Protein AF-A0A1I5UBR3-F1 (afdb_monomer_lite)

pLDDT: mean 82.02, std 15.59, range [28.53, 97.38]

Foldseek 3Di:
DDLVVLQVVLCCVVCVPPQAFEAFWAAQCQVVDLEAEEEEEAAAADDDRYHYCNVCLQQLPQADVVRDGPLVSQLVQLVLCVVPVPPDDPVRSPDRDPDRVSSNVSSNRYTYYHLAGGHDHPDDDPVVSVVRSVVCVVSVVSRVVSNDDPHHYDYHYPYDDSDPPDDPPPD

Organism: NCBI:txid223786

Sequence (171 aa):
MKLREKENKLFEEWSKNRKKFAKDGAGKKFESQKTKLILIGKE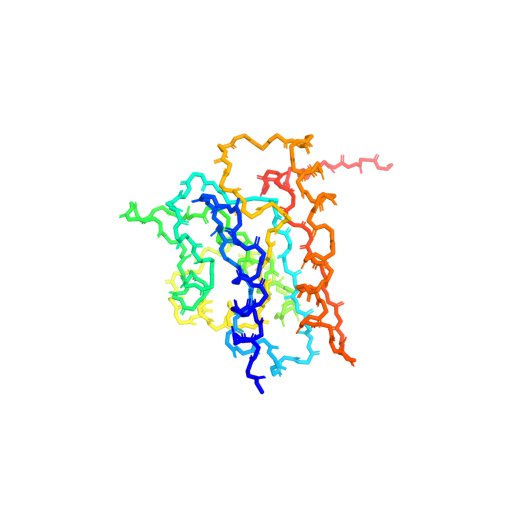TNKTGNNFDWREYLDGGVFYKKTNKPFATSYNLYRWAKFLLESPLEWKEYKKIEKNKEKRIDIFSKIVFMNVKKESGGSISDTNKIIKTGSNDEKYLEKQLELYLDNNDLKILFLLGNGIYTPRIIHL

Secondary structure (DSSP, 8-state):
--HHHHHHHHHHHHHTT-S---B-EE-TTSTT-SEEEEEEES--BS--TT-BHHHHHHHT--B-TTS-B-HHHHHHHHHHHHHHH-S--HHHHTS----HHHHHHHHHTEEEEES--S-B-SS--HHHHHHHHHHTHHHHHHHHHTT-SSSEEEEEEE-S-----------

Radius of gyration: 16.2 Å; chains: 1; bounding box: 47×41×38 Å

Structure (mmCIF, N/CA/C/O backbone):
data_AF-A0A1I5UBR3-F1
#
_entry.id   AF-A0A1I5UBR3-F1
#
loop_
_atom_site.group_PDB
_atom_site.id
_atom_site.type_symbol
_atom_site.label_atom_id
_atom_site.label_alt_id
_atom_site.label_comp_id
_atom_site.label_asym_id
_atom_site.label_entity_id
_atom_site.label_seq_id
_atom_site.pdbx_PDB_ins_code
_atom_site.Cartn_x
_atom_site.Cartn_y
_atom_site.Cartn_z
_atom_site.occupancy
_atom_site.B_iso_or_equiv
_atom_site.auth_seq_id
_atom_site.auth_comp_id
_atom_site.auth_asym_id
_atom_site.auth_atom_id
_atom_site.pdbx_PDB_model_num
ATOM 1 N N . MET A 1 1 ? -20.515 -1.573 -3.916 1.00 65.81 1 MET A N 1
ATOM 2 C CA . MET A 1 1 ? -19.545 -0.559 -3.444 1.00 65.81 1 MET A CA 1
ATOM 3 C C . MET A 1 1 ? -18.162 -0.997 -3.885 1.00 65.81 1 MET A C 1
ATOM 5 O O . MET A 1 1 ? -17.809 -2.138 -3.599 1.00 65.81 1 MET A O 1
ATOM 9 N N . LYS A 1 2 ? -17.433 -0.150 -4.618 1.00 89.25 2 LYS A N 1
ATOM 10 C CA . LYS A 1 2 ? -16.078 -0.459 -5.117 1.00 89.25 2 LYS A CA 1
ATOM 11 C C . LYS A 1 2 ? -15.088 -0.534 -3.948 1.00 89.25 2 LYS A C 1
ATOM 13 O O . LYS A 1 2 ? -15.294 0.160 -2.951 1.00 89.25 2 LYS A O 1
ATOM 18 N N . LEU A 1 3 ? -13.999 -1.301 -4.056 1.00 93.31 3 LEU A N 1
ATOM 19 C CA . LEU A 1 3 ? -13.015 -1.423 -2.966 1.00 93.31 3 LEU A CA 1
ATOM 20 C C . LEU A 1 3 ? -12.495 -0.069 -2.467 1.00 93.31 3 LEU A C 1
ATOM 22 O O . LEU A 1 3 ? -12.474 0.177 -1.265 1.00 93.31 3 LEU A O 1
ATOM 26 N N . ARG A 1 4 ? -12.190 0.862 -3.378 1.00 94.44 4 ARG A N 1
ATOM 27 C CA . ARG A 1 4 ? -11.726 2.213 -3.015 1.00 94.44 4 ARG A CA 1
ATOM 28 C C . ARG A 1 4 ? -12.728 2.988 -2.148 1.00 94.44 4 ARG A C 1
ATOM 30 O O . ARG A 1 4 ? -12.326 3.765 -1.287 1.00 94.44 4 ARG A O 1
ATOM 37 N N . GLU A 1 5 ? -14.027 2.782 -2.357 1.00 95.56 5 GLU A N 1
ATOM 38 C CA . GLU A 1 5 ? -15.083 3.400 -1.544 1.00 95.56 5 GLU A CA 1
ATOM 39 C C . GLU A 1 5 ? -15.154 2.758 -0.152 1.00 95.56 5 GLU A C 1
ATOM 41 O O . GLU A 1 5 ? -15.316 3.472 0.835 1.00 95.56 5 GLU A O 1
ATOM 46 N N . LYS A 1 6 ? -14.976 1.430 -0.060 1.00 96.00 6 LYS A N 1
ATOM 47 C CA . LYS A 1 6 ? -14.880 0.707 1.221 1.00 96.00 6 LYS A CA 1
ATOM 48 C C . LYS A 1 6 ? -13.692 1.199 2.050 1.00 96.00 6 LYS A C 1
ATOM 50 O O . LYS A 1 6 ? -13.862 1.525 3.221 1.00 96.00 6 LYS A O 1
ATOM 55 N N . GLU A 1 7 ? -12.522 1.326 1.424 1.00 96.75 7 GLU A N 1
ATOM 56 C CA . GLU A 1 7 ? -11.324 1.888 2.057 1.00 96.75 7 GLU A CA 1
ATOM 57 C C . GLU A 1 7 ? -11.566 3.312 2.562 1.00 96.75 7 GLU A C 1
ATOM 59 O O . GLU A 1 7 ? -11.223 3.637 3.695 1.00 96.75 7 GLU A O 1
ATOM 64 N N . ASN A 1 8 ? -12.167 4.173 1.733 1.00 96.88 8 ASN A N 1
ATOM 65 C CA . ASN A 1 8 ? -12.414 5.562 2.111 1.00 96.88 8 ASN A CA 1
ATOM 66 C C . ASN A 1 8 ? -13.338 5.664 3.328 1.00 96.88 8 ASN A C 1
ATOM 68 O O . ASN A 1 8 ? -12.994 6.385 4.259 1.00 96.88 8 ASN A O 1
ATOM 72 N N . LYS A 1 9 ? -14.431 4.891 3.369 1.00 97.38 9 LYS A N 1
ATOM 73 C CA . LYS A 1 9 ? -15.320 4.843 4.541 1.00 97.38 9 LYS A CA 1
ATOM 74 C C . LYS A 1 9 ? -14.587 4.383 5.799 1.00 97.38 9 LYS A C 1
ATOM 76 O O . LYS A 1 9 ? -14.703 5.017 6.844 1.00 97.38 9 LYS A O 1
ATOM 81 N N . LEU A 1 10 ? -13.778 3.326 5.690 1.00 97.06 10 LEU A N 1
ATOM 82 C CA . LEU A 1 10 ? -12.970 2.842 6.811 1.00 97.06 10 LEU A CA 1
ATOM 83 C C . LEU A 1 10 ? -11.999 3.923 7.319 1.00 97.06 10 LEU A C 1
ATOM 85 O O . LEU A 1 10 ? -11.874 4.134 8.523 1.00 97.06 10 LEU A O 1
ATOM 89 N N . PHE A 1 11 ? -11.323 4.636 6.416 1.00 96.31 11 PHE A N 1
ATOM 90 C CA . PHE A 1 11 ? -10.369 5.684 6.790 1.00 96.31 11 PHE A CA 1
ATOM 91 C C . PHE A 1 11 ? -11.033 6.945 7.326 1.00 96.31 11 PHE A C 1
ATOM 93 O O . PHE A 1 11 ? -10.453 7.606 8.185 1.00 96.31 11 PHE A O 1
ATOM 100 N N . GLU A 1 12 ? -12.229 7.287 6.857 1.00 95.69 12 GLU A N 1
ATOM 101 C CA . GLU A 1 12 ? -13.030 8.369 7.430 1.00 95.69 12 GLU A CA 1
ATOM 102 C C . GLU A 1 12 ? -13.355 8.086 8.895 1.00 95.69 12 GLU A C 1
ATOM 104 O O . GLU A 1 12 ? -13.184 8.968 9.729 1.00 95.69 12 GLU A O 1
ATOM 109 N N . GLU A 1 13 ? -13.734 6.853 9.238 1.00 96.06 13 GLU A N 1
ATOM 110 C CA . GLU A 1 13 ? -13.960 6.457 10.631 1.00 96.06 13 GLU A CA 1
ATOM 111 C C . GLU A 1 13 ? -12.666 6.437 11.449 1.00 96.06 13 GLU A C 1
ATOM 113 O O . GLU A 1 13 ? -12.602 7.022 12.532 1.00 96.06 13 GLU A O 1
ATOM 118 N N . TRP A 1 14 ? -11.618 5.813 10.913 1.00 95.25 14 TRP A N 1
ATOM 119 C CA . TRP A 1 14 ? -10.350 5.620 11.612 1.00 95.25 14 TRP A CA 1
ATOM 120 C C . TRP A 1 14 ? -9.598 6.939 11.872 1.00 95.25 14 TRP A C 1
ATOM 122 O O . TRP A 1 14 ? -8.894 7.084 12.874 1.00 95.25 14 TRP A O 1
ATOM 132 N N . SER A 1 15 ? -9.764 7.941 11.005 1.00 93.50 15 SER A N 1
ATOM 133 C CA . SER A 1 15 ? -9.060 9.224 11.116 1.00 93.50 15 SER A CA 1
ATOM 134 C C . SER A 1 15 ? -9.768 10.293 11.957 1.00 93.50 15 SER A C 1
ATOM 136 O O . SER A 1 15 ? -9.138 11.314 12.228 1.00 93.50 15 SER A O 1
ATOM 138 N N . LYS A 1 16 ? -11.008 10.075 12.437 1.00 91.62 16 LYS A N 1
ATOM 139 C CA . LYS A 1 16 ? -11.835 11.101 13.126 1.00 91.62 16 LYS A CA 1
ATOM 140 C C . LYS A 1 16 ? -11.101 11.904 14.205 1.00 91.62 16 LYS A C 1
ATOM 142 O O . LYS A 1 16 ? -11.276 13.113 14.290 1.00 91.62 16 LYS A O 1
ATOM 147 N N . ASN A 1 17 ? -10.255 11.248 14.997 1.00 85.81 17 ASN A N 1
ATOM 148 C CA . ASN A 1 17 ? -9.539 11.867 16.119 1.00 85.81 17 ASN A CA 1
ATOM 149 C C . ASN A 1 17 ? -8.034 12.041 15.854 1.00 85.81 17 ASN A C 1
ATOM 151 O O . ASN A 1 17 ? -7.235 12.088 16.789 1.00 85.81 17 ASN A O 1
ATOM 155 N N . ARG A 1 18 ? -7.614 12.090 14.583 1.00 87.38 18 ARG A N 1
ATOM 156 C CA . ARG A 1 18 ? -6.198 12.122 14.194 1.00 87.38 18 ARG A CA 1
ATOM 157 C C . ARG A 1 18 ? -5.869 13.371 13.397 1.00 87.38 18 ARG A C 1
ATOM 159 O O . ARG A 1 18 ? -6.445 13.633 12.350 1.00 87.38 18 ARG A O 1
ATOM 166 N N . LYS A 1 19 ? -4.840 14.099 13.840 1.00 83.81 19 LYS A N 1
ATOM 167 C CA . LYS A 1 19 ? -4.310 15.263 13.107 1.00 83.81 19 LYS A CA 1
ATOM 168 C C . LYS A 1 19 ? -3.612 14.871 11.798 1.00 83.81 19 LYS A C 1
ATOM 170 O O . LYS A 1 19 ? -3.501 15.687 10.888 1.00 83.81 19 LYS A O 1
ATOM 175 N N . LYS A 1 20 ? -3.077 13.649 11.731 1.00 87.38 20 LYS A N 1
ATOM 176 C CA . LYS A 1 20 ? -2.361 13.108 10.572 1.00 87.38 20 LYS A CA 1
ATOM 177 C C . LYS A 1 20 ? -2.804 11.678 10.325 1.00 87.38 20 LYS A C 1
ATOM 179 O O . LYS A 1 20 ? -2.823 10.879 11.257 1.00 87.38 20 LYS A O 1
ATOM 184 N N . PHE A 1 21 ? -3.093 11.359 9.071 1.00 90.94 21 PHE A N 1
ATOM 185 C CA . PHE A 1 21 ? -3.480 10.014 8.678 1.00 90.94 21 PHE A CA 1
ATOM 186 C C . PHE A 1 21 ? -3.047 9.754 7.236 1.00 90.94 21 PHE A C 1
ATOM 188 O O . PHE A 1 21 ? -3.597 10.321 6.296 1.00 90.94 21 PHE A O 1
ATOM 195 N N . ALA A 1 22 ? -2.030 8.916 7.070 1.00 91.31 22 ALA A N 1
ATOM 196 C CA . ALA A 1 22 ? -1.587 8.443 5.775 1.00 91.31 22 ALA A CA 1
ATOM 197 C C . ALA A 1 22 ? -2.540 7.346 5.301 1.00 91.31 22 ALA A C 1
ATOM 199 O O . ALA A 1 22 ? -2.627 6.282 5.915 1.00 91.31 22 ALA A O 1
ATOM 200 N N . LYS A 1 23 ? -3.248 7.617 4.207 1.00 94.56 23 LYS A N 1
ATOM 201 C CA . LYS A 1 23 ? -4.078 6.622 3.534 1.00 94.56 23 LYS A CA 1
ATOM 202 C C . LYS A 1 23 ? -3.184 5.690 2.723 1.00 94.56 23 LYS A C 1
ATOM 204 O O . LYS A 1 23 ? -2.119 6.074 2.235 1.00 94.56 23 LYS A O 1
ATOM 209 N N . ASP A 1 24 ? -3.615 4.450 2.603 1.00 95.12 24 ASP A N 1
ATOM 210 C CA . ASP A 1 24 ? -2.966 3.408 1.819 1.00 95.12 24 ASP A CA 1
ATOM 211 C C . ASP A 1 24 ? -4.015 2.375 1.390 1.00 95.12 24 ASP A C 1
ATOM 213 O O . ASP A 1 24 ? -5.185 2.527 1.726 1.00 95.12 24 ASP A O 1
ATOM 217 N N . GLY A 1 25 ? -3.648 1.388 0.578 1.00 95.56 25 GLY A N 1
ATOM 218 C CA . GLY A 1 25 ? -4.594 0.376 0.119 1.00 95.56 25 GLY A CA 1
ATOM 219 C C . GLY A 1 25 ? -4.296 -0.180 -1.265 1.00 95.56 25 GLY A C 1
ATOM 220 O O . GLY A 1 25 ? -3.141 -0.286 -1.685 1.00 95.56 25 GLY A O 1
ATOM 221 N N . ALA A 1 26 ? -5.357 -0.575 -1.956 1.00 95.88 26 ALA A N 1
ATOM 222 C CA . ALA A 1 26 ? -5.328 -1.327 -3.194 1.00 95.88 26 ALA A CA 1
ATOM 223 C C . ALA A 1 26 ? -5.122 -0.464 -4.444 1.00 95.88 26 ALA A C 1
ATOM 225 O O . ALA A 1 26 ? -5.697 0.622 -4.608 1.00 95.88 26 ALA A O 1
ATOM 226 N N . GLY A 1 27 ? -4.361 -1.017 -5.386 1.00 95.06 27 GLY A N 1
ATOM 227 C CA . GLY A 1 27 ? -4.354 -0.589 -6.776 1.00 95.06 27 GLY A CA 1
ATOM 228 C C . GLY A 1 27 ? -5.656 -0.952 -7.503 1.00 95.06 27 GLY A C 1
ATOM 229 O O . GLY A 1 27 ? -6.385 -1.869 -7.127 1.00 95.06 27 GLY A O 1
ATOM 230 N N . LYS A 1 28 ? -5.951 -0.229 -8.589 1.00 93.88 28 LYS A N 1
ATOM 231 C CA . LYS A 1 28 ? -7.244 -0.299 -9.303 1.00 93.88 28 LYS A CA 1
ATOM 232 C C . LYS A 1 28 ? -7.636 -1.673 -9.860 1.00 93.88 28 LYS A C 1
ATOM 234 O O . LYS A 1 28 ? -8.822 -1.921 -10.037 1.00 93.88 28 LYS A O 1
ATOM 239 N N . LYS A 1 29 ? -6.672 -2.539 -10.180 1.00 94.12 29 LYS A N 1
ATOM 240 C CA . LYS A 1 29 ? -6.895 -3.883 -10.743 1.00 94.12 29 LYS A CA 1
ATOM 241 C C . LYS A 1 29 ? -6.776 -4.993 -9.690 1.00 94.12 29 LYS A C 1
ATOM 243 O O . LYS A 1 29 ? -6.852 -6.165 -10.049 1.00 94.12 29 LYS A O 1
ATOM 248 N N . PHE A 1 30 ? -6.571 -4.661 -8.414 1.00 94.06 30 PHE A N 1
ATOM 249 C CA . PHE A 1 30 ? -6.357 -5.642 -7.348 1.00 94.06 30 PHE A CA 1
ATOM 250 C C . PHE A 1 30 ? -7.546 -6.602 -7.193 1.00 94.06 30 PHE A C 1
ATOM 252 O O . PHE A 1 30 ? -7.352 -7.816 -7.121 1.00 94.06 30 PHE A O 1
ATOM 259 N N . GLU A 1 31 ? -8.781 -6.084 -7.205 1.00 91.44 31 GLU A N 1
ATOM 260 C CA . GLU A 1 31 ? -10.005 -6.892 -7.056 1.00 91.44 31 GLU A CA 1
ATOM 261 C C . GLU A 1 31 ? -10.114 -7.984 -8.129 1.00 91.44 31 GLU A C 1
ATOM 263 O O . GLU A 1 31 ? -10.546 -9.091 -7.827 1.00 91.44 31 GLU A O 1
ATOM 268 N N . SER A 1 32 ? -9.628 -7.730 -9.348 1.00 91.38 32 SER A N 1
ATOM 269 C CA . SER A 1 32 ? -9.689 -8.699 -10.446 1.00 91.38 32 SER A CA 1
ATOM 270 C C . SER A 1 32 ? -8.531 -9.702 -10.462 1.00 91.38 32 SER A C 1
ATOM 272 O O . SER A 1 32 ? -8.499 -10.570 -11.331 1.00 91.38 32 SER A O 1
ATOM 274 N N . GLN A 1 33 ? -7.538 -9.575 -9.574 1.00 89.94 33 GLN A N 1
ATOM 275 C CA . GLN A 1 33 ? -6.417 -10.516 -9.543 1.00 89.94 33 GLN A CA 1
ATOM 276 C C . GLN A 1 33 ? -6.836 -11.844 -8.917 1.00 89.94 33 GLN A C 1
ATOM 278 O O . GLN A 1 33 ? -7.423 -11.851 -7.834 1.00 89.94 33 GLN A O 1
ATOM 283 N N . LYS A 1 34 ? -6.456 -12.951 -9.565 1.00 86.31 34 LYS A N 1
ATOM 284 C CA . LYS A 1 34 ? -6.593 -14.305 -9.011 1.00 86.31 34 LYS A CA 1
ATOM 285 C C . LYS A 1 34 ? -5.726 -14.492 -7.763 1.00 86.31 34 LYS A C 1
ATOM 287 O O . LYS A 1 34 ? -6.186 -15.033 -6.769 1.00 86.31 34 LYS A O 1
ATOM 292 N N . THR A 1 35 ? -4.480 -14.021 -7.809 1.00 86.25 35 THR A N 1
ATOM 293 C CA . THR A 1 35 ? -3.588 -14.001 -6.644 1.00 86.25 35 THR A CA 1
ATOM 294 C C . THR A 1 35 ? -3.633 -12.624 -5.998 1.00 86.25 35 THR A C 1
ATOM 296 O O . THR A 1 35 ? -3.281 -11.628 -6.633 1.00 86.25 35 THR A O 1
ATOM 299 N N . LYS A 1 36 ? -4.033 -12.555 -4.728 1.00 89.44 36 LYS A N 1
ATOM 300 C CA . LYS A 1 36 ? -4.014 -11.319 -3.943 1.00 89.44 36 LYS A CA 1
ATOM 301 C C . LYS A 1 36 ? -2.633 -11.126 -3.337 1.00 89.44 36 LYS A C 1
ATOM 303 O O . LYS A 1 36 ? -2.210 -11.916 -2.499 1.00 89.44 36 LYS A O 1
ATOM 308 N N . LEU A 1 37 ? -1.927 -10.075 -3.752 1.00 92.62 37 LEU A N 1
ATOM 309 C CA . LEU A 1 37 ? -0.639 -9.708 -3.170 1.00 92.62 37 LEU A CA 1
ATOM 310 C C . LEU A 1 37 ? -0.780 -8.467 -2.287 1.00 92.62 37 LEU A C 1
ATOM 312 O O . LEU A 1 37 ? -1.049 -7.370 -2.781 1.00 92.62 37 LEU A O 1
ATOM 316 N N . ILE A 1 38 ? -0.551 -8.654 -0.989 1.00 92.69 38 ILE A N 1
ATOM 317 C CA . ILE A 1 38 ? -0.583 -7.599 0.023 1.00 92.69 38 ILE A CA 1
ATOM 318 C C . ILE A 1 38 ? 0.839 -7.363 0.523 1.00 92.69 38 ILE A C 1
ATOM 320 O O . ILE A 1 38 ? 1.494 -8.272 1.033 1.00 92.69 38 ILE A O 1
ATOM 324 N N . LEU A 1 39 ? 1.323 -6.131 0.389 1.00 91.50 39 LEU A N 1
ATOM 325 C CA . LEU A 1 39 ? 2.617 -5.706 0.907 1.00 91.50 39 LEU A CA 1
ATOM 326 C C . LEU A 1 39 ? 2.404 -4.819 2.135 1.00 91.50 39 LEU A C 1
ATOM 328 O O . LEU A 1 39 ? 1.759 -3.773 2.054 1.00 91.50 39 LEU A O 1
ATOM 332 N N . ILE A 1 40 ? 2.958 -5.233 3.273 1.00 88.94 40 ILE A N 1
ATOM 333 C CA . ILE A 1 40 ? 2.754 -4.568 4.563 1.00 88.94 40 ILE A CA 1
ATOM 334 C C . ILE A 1 40 ? 4.014 -3.794 4.952 1.00 88.94 40 ILE A C 1
ATOM 336 O O . ILE A 1 40 ? 5.059 -4.379 5.226 1.00 88.94 40 ILE A O 1
ATOM 340 N N . GLY A 1 41 ? 3.923 -2.468 4.968 1.00 87.75 41 GLY A N 1
ATOM 341 C CA . GLY A 1 41 ? 4.951 -1.553 5.454 1.00 87.75 41 GLY A CA 1
ATOM 342 C C . GLY A 1 41 ? 4.797 -1.203 6.937 1.00 87.75 41 GLY A C 1
ATOM 343 O O . GLY A 1 41 ? 3.771 -1.445 7.571 1.00 87.75 41 GLY A O 1
ATOM 344 N N . LYS A 1 42 ? 5.841 -0.589 7.501 1.00 85.62 42 LYS A N 1
ATOM 345 C CA . LYS A 1 42 ? 5.847 -0.126 8.899 1.00 85.62 42 LYS A CA 1
ATOM 346 C C . LYS A 1 42 ? 5.067 1.176 9.074 1.00 85.62 42 LYS A C 1
ATOM 348 O O . LYS A 1 42 ? 4.082 1.230 9.801 1.00 85.62 42 LYS A O 1
ATOM 353 N N . GLU A 1 43 ? 5.548 2.226 8.419 1.00 82.69 43 GLU A N 1
ATOM 354 C CA . GLU A 1 43 ? 5.021 3.585 8.479 1.00 82.69 43 GLU A CA 1
ATOM 355 C C . GLU A 1 43 ? 5.502 4.378 7.260 1.00 82.69 43 GLU A C 1
ATOM 357 O O . GLU A 1 43 ? 6.469 4.005 6.587 1.00 82.69 43 GLU A O 1
ATOM 362 N N . THR A 1 44 ? 4.864 5.517 7.007 1.00 79.25 44 THR A N 1
ATOM 363 C CA . THR A 1 44 ? 5.320 6.443 5.967 1.00 79.25 44 THR A CA 1
ATOM 364 C C . THR A 1 44 ? 6.361 7.413 6.536 1.00 79.25 44 THR A C 1
ATOM 366 O O . THR A 1 44 ? 6.171 7.955 7.622 1.00 79.25 44 THR A O 1
ATOM 369 N N . ASN A 1 45 ? 7.452 7.676 5.810 1.00 72.56 45 ASN A N 1
ATOM 370 C CA . ASN A 1 45 ? 8.421 8.727 6.174 1.00 72.56 45 ASN A CA 1
ATOM 371 C C . ASN A 1 45 ? 7.746 10.106 6.188 1.00 72.56 45 ASN A C 1
ATOM 373 O O . ASN A 1 45 ? 6.830 10.285 5.407 1.00 72.56 45 ASN A O 1
ATOM 377 N N . LYS A 1 46 ? 8.223 11.078 6.987 1.00 69.06 46 LYS A N 1
ATOM 378 C CA . LYS A 1 46 ? 7.739 12.482 7.069 1.00 69.06 46 LYS A CA 1
ATOM 379 C C . LYS A 1 46 ? 6.957 12.963 5.834 1.00 69.06 46 LYS A C 1
ATOM 381 O O . LYS A 1 46 ? 7.532 13.512 4.892 1.00 69.06 46 LYS A O 1
ATOM 386 N N . THR A 1 47 ? 5.645 12.780 5.868 1.00 69.88 47 THR A N 1
ATOM 387 C CA . THR A 1 47 ? 4.718 13.196 4.820 1.00 69.88 47 THR A CA 1
ATOM 388 C C . THR A 1 47 ? 3.801 14.302 5.325 1.00 69.88 47 THR A C 1
ATOM 390 O O . THR A 1 47 ? 3.707 14.558 6.530 1.00 69.88 47 THR A O 1
ATOM 393 N N . GLY A 1 48 ? 3.173 15.017 4.388 1.00 69.75 48 GLY A N 1
ATOM 394 C CA . GLY A 1 48 ? 2.144 16.005 4.708 1.00 69.75 48 GLY A CA 1
ATOM 395 C C . GLY A 1 48 ? 0.915 15.365 5.362 1.00 69.75 48 GLY A C 1
ATOM 396 O O . GLY A 1 48 ? 0.783 14.144 5.409 1.00 69.75 48 GLY A O 1
ATOM 397 N N . ASN A 1 49 ? -0.003 16.197 5.853 1.00 75.31 49 ASN A N 1
ATOM 398 C CA . ASN A 1 49 ? -1.148 15.732 6.648 1.00 75.31 49 ASN A CA 1
ATOM 399 C C . ASN A 1 49 ? -2.143 14.857 5.858 1.00 75.31 49 ASN A C 1
ATOM 401 O O . ASN A 1 49 ? -2.829 14.047 6.472 1.00 75.31 49 ASN A O 1
ATOM 405 N N . ASN A 1 50 ? -2.169 14.983 4.525 1.00 78.38 50 ASN A N 1
ATOM 406 C CA . ASN A 1 50 ? -3.137 14.330 3.631 1.00 78.38 50 ASN A CA 1
ATOM 407 C C . ASN A 1 50 ? -2.475 13.315 2.687 1.00 78.38 50 ASN A C 1
ATOM 409 O O . ASN A 1 50 ? -2.854 13.200 1.527 1.00 78.38 50 ASN A O 1
ATOM 413 N N . PHE A 1 51 ? -1.419 12.644 3.136 1.00 87.88 51 PHE A N 1
ATOM 414 C CA . PHE A 1 51 ? -0.691 11.717 2.279 1.00 87.88 51 PHE A CA 1
ATOM 415 C C . PHE A 1 51 ? -1.513 10.471 1.936 1.00 87.88 51 PHE A C 1
ATOM 417 O O . PHE A 1 51 ? -2.101 9.858 2.825 1.00 87.88 51 PHE A O 1
ATOM 424 N N . ASP A 1 52 ? -1.488 10.061 0.668 1.00 92.12 52 ASP A N 1
ATOM 425 C CA . ASP A 1 52 ? -2.172 8.862 0.192 1.00 92.12 52 ASP A CA 1
ATOM 426 C C . ASP A 1 52 ? -1.242 8.018 -0.695 1.00 92.12 52 ASP A C 1
ATOM 428 O O . ASP A 1 52 ? -0.868 8.405 -1.804 1.00 92.12 52 ASP A O 1
ATOM 432 N N . TRP A 1 53 ? -0.864 6.832 -0.214 1.00 91.00 53 TRP A N 1
ATOM 433 C CA . TRP A 1 53 ? -0.056 5.880 -0.983 1.00 91.00 53 TRP A CA 1
ATOM 434 C C . TRP A 1 53 ? -0.748 5.417 -2.260 1.00 91.00 53 TRP A C 1
ATOM 436 O O . TRP A 1 53 ? -0.078 5.050 -3.224 1.00 91.00 53 TRP A O 1
ATOM 446 N N . ARG A 1 54 ? -2.078 5.439 -2.298 1.00 93.62 54 ARG A N 1
ATOM 447 C CA . ARG A 1 54 ? -2.836 4.953 -3.445 1.00 93.62 54 ARG A CA 1
ATOM 448 C C . ARG A 1 54 ? -2.640 5.854 -4.663 1.00 93.62 54 ARG A C 1
ATOM 450 O O . ARG A 1 54 ? -2.590 5.345 -5.776 1.00 93.62 54 ARG A O 1
ATOM 457 N N . GLU A 1 55 ? -2.397 7.151 -4.465 1.00 91.62 55 GLU A N 1
ATOM 458 C CA . GLU A 1 55 ? -1.998 8.070 -5.543 1.00 91.62 55 GLU A CA 1
ATOM 459 C C . GLU A 1 55 ? -0.636 7.691 -6.146 1.00 91.62 55 GLU A C 1
ATOM 461 O O . GLU A 1 55 ? -0.421 7.800 -7.354 1.00 91.62 55 GLU A O 1
ATOM 466 N N . TYR A 1 56 ? 0.287 7.192 -5.318 1.00 88.81 56 TYR A N 1
ATOM 467 C CA . TYR A 1 56 ? 1.603 6.735 -5.769 1.00 88.81 56 TYR A CA 1
ATOM 468 C C . TYR A 1 56 ? 1.503 5.439 -6.572 1.00 88.81 56 TYR A C 1
ATOM 470 O O . TYR A 1 56 ? 2.207 5.297 -7.576 1.00 88.81 56 TYR A O 1
ATOM 478 N N . LEU A 1 57 ? 0.632 4.518 -6.147 1.00 90.69 57 LEU A N 1
ATOM 479 C CA . LEU A 1 57 ? 0.327 3.300 -6.896 1.00 90.69 57 LEU A CA 1
ATOM 480 C C . LEU A 1 57 ? -0.295 3.650 -8.252 1.00 90.69 57 LEU A C 1
ATOM 482 O O . LEU A 1 57 ? 0.228 3.249 -9.291 1.00 90.69 57 LEU A O 1
ATOM 486 N N . ASP A 1 58 ? -1.343 4.476 -8.239 1.00 92.25 58 ASP A N 1
ATOM 487 C CA . ASP A 1 58 ? -2.091 4.883 -9.430 1.00 92.25 58 ASP A CA 1
ATOM 488 C C . ASP A 1 58 ? -1.227 5.687 -10.418 1.00 92.25 58 ASP A C 1
ATOM 490 O O . ASP A 1 58 ? -1.413 5.593 -11.631 1.00 92.25 58 ASP A O 1
ATOM 494 N N . GLY A 1 59 ? -0.264 6.462 -9.914 1.00 90.56 59 GLY A N 1
ATOM 495 C CA . GLY A 1 59 ? 0.660 7.257 -10.721 1.00 90.56 59 GLY A CA 1
ATOM 496 C C . GLY A 1 59 ? 1.963 6.549 -11.108 1.00 90.56 59 GLY A C 1
ATOM 497 O O . GLY A 1 59 ? 2.766 7.135 -11.842 1.00 90.56 59 GLY A O 1
ATOM 498 N N . GLY A 1 60 ? 2.224 5.334 -10.610 1.00 87.75 60 GLY A N 1
ATOM 499 C CA . GLY A 1 60 ? 3.502 4.645 -10.820 1.00 87.75 60 GLY A CA 1
ATOM 500 C C . GLY A 1 60 ? 4.696 5.440 -10.276 1.00 87.75 60 GLY A C 1
ATOM 501 O O . GLY A 1 60 ? 5.751 5.503 -10.922 1.00 87.75 60 GLY A O 1
ATOM 502 N N . VAL A 1 61 ? 4.525 6.122 -9.137 1.00 83.38 61 VAL A N 1
ATOM 503 C CA . VAL A 1 61 ? 5.487 7.107 -8.620 1.00 83.38 61 VAL A CA 1
ATOM 504 C C . VAL A 1 61 ? 6.684 6.411 -7.975 1.00 83.38 61 VAL A C 1
ATOM 506 O O . VAL A 1 61 ? 6.618 5.880 -6.865 1.00 83.38 61 VAL A O 1
ATOM 509 N N . PHE A 1 62 ? 7.813 6.454 -8.683 1.00 75.94 62 PHE A N 1
ATOM 510 C CA . PHE A 1 62 ? 9.098 5.906 -8.235 1.00 75.94 62 PHE A CA 1
ATOM 511 C C . PHE A 1 62 ? 10.153 6.944 -7.945 1.00 75.94 62 PHE A C 1
ATOM 513 O O . PHE A 1 62 ? 11.084 6.645 -7.215 1.00 75.94 62 PHE A O 1
ATOM 520 N N . TYR A 1 63 ? 10.076 8.117 -8.554 1.00 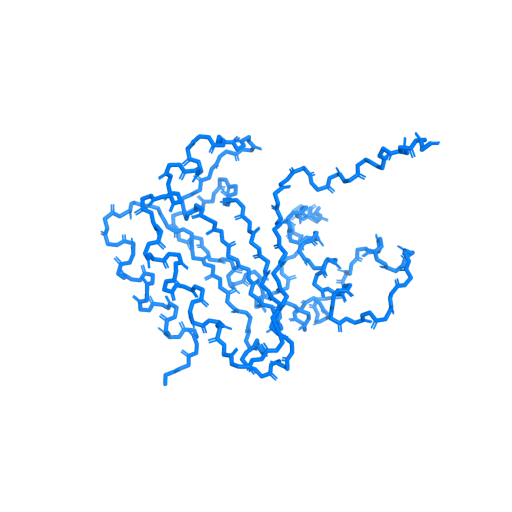67.12 63 TYR A N 1
ATOM 521 C CA . TYR A 1 63 ? 11.158 9.085 -8.510 1.00 67.12 63 TYR A CA 1
ATOM 522 C C . TYR A 1 63 ? 10.725 10.270 -7.665 1.00 67.12 63 TYR A C 1
ATOM 524 O O . TYR A 1 63 ? 9.609 10.772 -7.797 1.00 67.12 63 TYR A O 1
ATOM 532 N N . LYS A 1 64 ? 11.618 10.731 -6.790 1.00 66.12 64 LYS A N 1
ATOM 533 C CA . LYS A 1 64 ? 11.476 12.066 -6.206 1.00 66.12 64 LYS A CA 1
ATOM 534 C C . LYS A 1 64 ? 11.627 13.106 -7.322 1.00 66.12 64 LYS A C 1
ATOM 536 O O . LYS A 1 64 ? 12.210 12.810 -8.363 1.00 66.12 64 LYS A O 1
ATOM 541 N N . LYS A 1 65 ? 11.224 14.356 -7.058 1.00 65.62 65 LYS A N 1
ATOM 542 C CA . LYS A 1 65 ? 11.488 15.510 -7.949 1.00 65.62 65 LYS A CA 1
ATOM 543 C C . LYS A 1 65 ? 12.967 15.632 -8.369 1.00 65.62 65 LYS A C 1
ATOM 545 O O . LYS A 1 65 ? 13.273 16.249 -9.374 1.00 65.62 65 LYS A O 1
ATOM 550 N N . THR A 1 66 ? 13.876 15.013 -7.616 1.00 67.50 66 THR A N 1
ATOM 551 C CA . THR A 1 66 ? 15.322 14.958 -7.865 1.00 67.50 66 THR A CA 1
ATOM 552 C C . THR A 1 66 ? 15.774 13.844 -8.824 1.00 67.50 66 THR A C 1
ATOM 554 O O . THR A 1 66 ? 16.967 13.559 -8.880 1.00 67.50 66 THR A O 1
ATOM 557 N N . ASN A 1 67 ? 14.861 13.147 -9.516 1.00 68.00 67 ASN A N 1
ATOM 558 C CA . ASN A 1 67 ? 15.141 11.964 -10.354 1.00 68.00 67 ASN A CA 1
ATOM 559 C C . ASN A 1 67 ? 15.840 10.792 -9.634 1.00 68.00 67 ASN A C 1
ATOM 561 O O . ASN A 1 67 ? 16.257 9.821 -10.267 1.00 68.00 67 ASN A O 1
ATOM 565 N N . LYS A 1 68 ? 15.921 10.819 -8.298 1.00 72.88 68 LYS A N 1
ATOM 566 C CA . LYS A 1 68 ? 16.394 9.687 -7.493 1.00 72.88 68 LYS A CA 1
ATOM 567 C C . LYS A 1 68 ? 15.230 8.739 -7.177 1.00 72.88 68 LYS A C 1
ATOM 569 O O . LYS A 1 68 ? 14.182 9.224 -6.731 1.00 72.88 68 LYS A O 1
ATOM 574 N N . PRO A 1 69 ? 15.398 7.413 -7.361 1.00 68.56 69 PRO A N 1
ATOM 575 C CA . PRO A 1 69 ? 14.408 6.433 -6.943 1.00 68.56 69 PRO A CA 1
ATOM 576 C C . PRO A 1 69 ? 14.086 6.571 -5.454 1.00 68.56 69 PRO A C 1
ATOM 578 O O . PRO A 1 69 ? 14.967 6.645 -4.596 1.00 68.56 69 PRO A O 1
ATOM 581 N N . PHE A 1 70 ? 12.803 6.590 -5.141 1.00 77.44 70 PHE A N 1
ATOM 582 C CA . PHE A 1 70 ? 12.287 6.453 -3.801 1.00 77.44 70 PHE A CA 1
ATOM 583 C C . PHE A 1 70 ? 12.403 4.979 -3.407 1.00 77.44 70 PHE A C 1
ATOM 585 O O . PHE A 1 70 ? 11.661 4.137 -3.906 1.00 77.44 70 PHE A O 1
ATOM 592 N N . ALA A 1 71 ? 13.370 4.675 -2.535 1.00 76.94 71 ALA A N 1
ATOM 593 C CA . ALA A 1 71 ? 13.750 3.308 -2.173 1.00 76.94 71 ALA A CA 1
ATOM 594 C C . ALA A 1 71 ? 12.557 2.418 -1.785 1.00 76.94 71 ALA A C 1
ATOM 596 O O . ALA A 1 71 ? 12.492 1.270 -2.218 1.00 76.94 71 ALA A O 1
ATOM 597 N N . THR A 1 72 ? 11.588 2.956 -1.036 1.00 77.31 72 THR A N 1
ATOM 598 C CA . THR A 1 72 ? 10.364 2.234 -0.663 1.00 77.31 72 THR A CA 1
ATOM 599 C C . THR A 1 72 ? 9.546 1.838 -1.892 1.00 77.31 72 THR A C 1
ATOM 601 O O . THR A 1 72 ? 9.300 0.651 -2.079 1.00 77.31 72 THR A O 1
ATOM 604 N N . SER A 1 73 ? 9.192 2.788 -2.768 1.00 80.50 73 SER A N 1
ATOM 605 C CA . SER A 1 73 ? 8.430 2.498 -3.994 1.00 80.50 73 SER A CA 1
ATOM 606 C C . SER A 1 73 ? 9.167 1.535 -4.924 1.00 80.50 73 SER A C 1
ATOM 608 O O . SER A 1 73 ? 8.563 0.638 -5.504 1.00 80.50 73 SER A O 1
ATOM 610 N N . TYR A 1 74 ? 10.485 1.693 -5.052 1.00 83.62 74 TYR A N 1
ATOM 611 C CA . TYR A 1 74 ? 11.297 0.823 -5.897 1.00 83.62 74 TYR A CA 1
ATOM 612 C C . TYR A 1 74 ? 11.327 -0.627 -5.384 1.00 83.62 74 TYR A C 1
ATOM 614 O O . TYR A 1 74 ? 11.132 -1.558 -6.165 1.00 83.62 74 TYR A O 1
ATOM 622 N N . ASN A 1 75 ? 11.525 -0.831 -4.078 1.00 84.19 75 ASN A N 1
ATOM 623 C CA . ASN A 1 75 ? 11.503 -2.168 -3.482 1.00 84.19 75 ASN A CA 1
ATOM 624 C C . ASN A 1 75 ? 10.100 -2.785 -3.513 1.00 84.19 75 ASN A C 1
ATOM 626 O O . ASN A 1 75 ? 9.977 -3.974 -3.801 1.00 84.19 75 ASN A O 1
ATOM 630 N N . LEU A 1 76 ? 9.058 -1.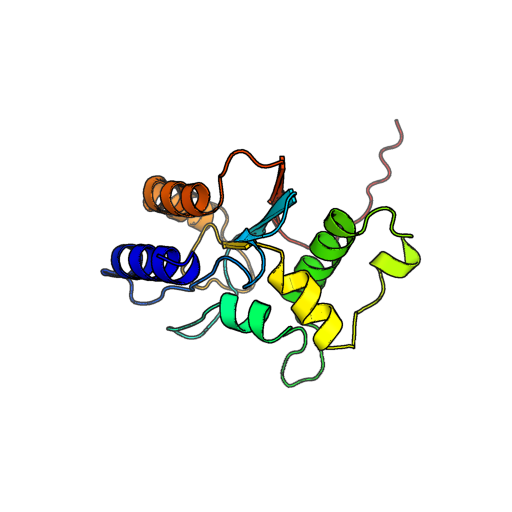979 -3.279 1.00 87.31 76 LEU A N 1
ATOM 631 C CA . LEU A 1 76 ? 7.663 -2.398 -3.406 1.00 87.31 76 LEU A CA 1
ATOM 632 C C . LEU A 1 76 ? 7.403 -2.992 -4.793 1.00 87.31 76 LEU A C 1
ATOM 634 O O . LEU A 1 76 ? 6.901 -4.106 -4.905 1.00 87.31 76 LEU A O 1
ATOM 638 N N . TYR A 1 77 ? 7.807 -2.286 -5.851 1.00 89.69 77 TYR A N 1
ATOM 639 C CA . TYR A 1 77 ? 7.625 -2.777 -7.213 1.00 89.69 77 TYR A CA 1
ATOM 640 C C . TYR A 1 77 ? 8.429 -4.030 -7.509 1.00 89.69 77 TYR A C 1
ATOM 642 O O . TYR A 1 77 ? 7.913 -4.936 -8.147 1.00 89.69 77 TYR A O 1
ATOM 650 N N . ARG A 1 78 ? 9.690 -4.094 -7.074 1.00 88.19 78 ARG A N 1
ATOM 651 C CA . ARG A 1 78 ? 10.543 -5.258 -7.336 1.00 88.19 78 ARG A CA 1
ATOM 652 C C . ARG A 1 78 ? 9.945 -6.536 -6.783 1.00 88.19 78 ARG A C 1
ATOM 654 O O . ARG A 1 78 ? 9.863 -7.522 -7.508 1.00 88.19 78 ARG A O 1
ATOM 661 N N . TRP A 1 79 ? 9.512 -6.499 -5.527 1.00 88.56 79 TRP A N 1
ATOM 662 C CA . TRP A 1 79 ? 8.852 -7.636 -4.901 1.00 88.56 79 TRP A CA 1
ATOM 663 C C . TRP A 1 79 ? 7.502 -7.936 -5.542 1.00 88.56 79 TRP A C 1
ATOM 665 O O . TRP A 1 79 ? 7.217 -9.098 -5.812 1.00 88.56 79 TRP A O 1
ATOM 675 N N . ALA A 1 80 ? 6.708 -6.908 -5.851 1.00 90.50 80 ALA A N 1
ATOM 676 C CA . ALA A 1 80 ? 5.437 -7.085 -6.543 1.00 90.50 80 ALA A CA 1
ATOM 677 C C . ALA A 1 80 ? 5.611 -7.769 -7.903 1.00 90.50 80 ALA A C 1
ATOM 679 O O . ALA A 1 80 ? 4.986 -8.790 -8.167 1.00 90.50 80 ALA A O 1
ATOM 680 N N . LYS A 1 81 ? 6.520 -7.254 -8.733 1.00 90.69 81 LYS A N 1
ATOM 681 C CA . LYS A 1 81 ? 6.847 -7.819 -10.040 1.00 90.69 81 LYS A CA 1
ATOM 682 C C . LYS A 1 81 ? 7.343 -9.257 -9.903 1.00 90.69 81 LYS A C 1
ATOM 684 O O . LYS A 1 81 ? 6.827 -10.138 -10.576 1.00 90.69 81 LYS A O 1
ATOM 689 N N . PHE A 1 82 ? 8.286 -9.503 -8.992 1.00 88.12 82 PHE A N 1
ATOM 690 C CA . PHE A 1 82 ? 8.824 -10.840 -8.743 1.00 88.12 82 PHE A CA 1
ATOM 691 C C . PHE A 1 82 ? 7.736 -11.853 -8.374 1.00 88.12 82 PHE A C 1
ATOM 693 O O . PHE A 1 82 ? 7.693 -12.939 -8.935 1.00 88.12 82 PHE A O 1
ATOM 700 N N . LEU A 1 83 ? 6.833 -11.495 -7.461 1.00 87.50 83 LEU A N 1
ATOM 701 C CA . LEU A 1 83 ? 5.808 -12.409 -6.953 1.00 87.50 83 LEU A CA 1
ATOM 702 C C . LEU A 1 83 ? 4.623 -12.619 -7.906 1.00 87.50 83 LEU A C 1
ATOM 704 O O . LEU A 1 83 ? 3.929 -13.633 -7.770 1.00 87.50 83 LEU A O 1
ATOM 708 N N . LEU A 1 84 ? 4.385 -11.675 -8.823 1.00 88.38 84 LEU A N 1
ATOM 709 C CA . LEU A 1 84 ? 3.304 -11.727 -9.812 1.00 88.38 84 LEU A CA 1
ATOM 710 C C . LEU A 1 84 ? 3.741 -12.328 -11.155 1.00 88.38 84 LEU A C 1
ATOM 712 O O . LEU A 1 84 ? 2.935 -12.991 -11.795 1.00 88.38 84 LEU A O 1
ATOM 716 N N . GLU A 1 85 ? 4.987 -12.104 -11.581 1.00 86.31 85 GLU A N 1
ATOM 717 C CA . GLU A 1 85 ? 5.492 -12.500 -12.909 1.00 86.31 85 GLU A CA 1
ATOM 718 C C . GLU A 1 85 ? 6.541 -13.625 -12.854 1.00 86.31 85 GLU A C 1
ATOM 720 O O . GLU A 1 85 ? 7.183 -13.907 -13.860 1.00 86.31 85 GLU A O 1
ATOM 725 N N . SER A 1 86 ? 6.749 -14.254 -11.691 1.00 77.62 86 SER A N 1
ATOM 726 C CA . SER A 1 86 ? 7.688 -15.376 -11.528 1.00 77.62 86 SER A CA 1
ATOM 727 C C . SER A 1 86 ? 7.467 -16.481 -12.582 1.00 77.62 86 SER A C 1
ATOM 729 O O . SER A 1 86 ? 6.309 -16.828 -12.837 1.00 77.62 86 SER A O 1
ATOM 731 N N . PRO A 1 87 ? 8.538 -17.098 -13.123 1.00 80.81 87 PRO A N 1
ATOM 732 C CA . PRO A 1 87 ? 9.948 -16.911 -12.757 1.00 80.81 87 PRO A CA 1
ATOM 733 C C . PRO A 1 87 ? 10.585 -15.653 -13.367 1.00 80.81 87 PRO A C 1
ATOM 735 O O . PRO A 1 87 ? 10.371 -15.323 -14.528 1.00 80.81 87 PRO A O 1
ATOM 738 N N . LEU A 1 88 ? 11.418 -14.971 -12.574 1.00 81.19 88 LEU A N 1
ATOM 739 C CA . LEU A 1 88 ? 12.202 -13.804 -12.988 1.00 81.19 88 LEU A CA 1
ATOM 740 C C . LEU A 1 88 ? 13.676 -14.012 -12.649 1.00 81.19 88 LEU A C 1
ATOM 742 O O . LEU A 1 88 ? 14.025 -14.319 -11.507 1.00 81.19 88 LEU A O 1
ATOM 746 N N . GLU A 1 89 ? 14.546 -13.757 -13.622 1.00 84.81 89 GLU A N 1
ATOM 747 C CA . GLU A 1 89 ? 15.991 -13.820 -13.428 1.00 84.81 89 GLU A CA 1
ATOM 748 C C . GLU A 1 89 ? 16.475 -12.727 -12.462 1.00 84.81 89 GLU A C 1
ATOM 750 O O . GLU A 1 89 ? 16.018 -11.576 -12.485 1.00 84.81 89 GLU A O 1
ATOM 755 N N . TRP A 1 90 ? 17.487 -13.034 -11.642 1.00 80.62 90 TRP A N 1
ATOM 756 C CA . TRP A 1 90 ? 18.015 -12.087 -10.645 1.00 80.62 90 TRP A CA 1
ATOM 757 C C . TRP A 1 90 ? 18.510 -10.774 -11.273 1.00 80.62 90 TRP A C 1
ATOM 759 O O . TRP A 1 90 ? 18.383 -9.691 -10.690 1.00 80.62 90 TRP A O 1
ATOM 769 N N . LYS A 1 91 ? 19.048 -10.845 -12.498 1.00 84.62 91 LYS A N 1
ATOM 770 C CA . LYS A 1 91 ? 19.474 -9.674 -13.278 1.00 84.62 91 LYS A CA 1
ATOM 771 C C . LYS A 1 91 ? 18.298 -8.760 -13.624 1.00 84.62 91 LYS A C 1
ATOM 773 O O . LYS A 1 91 ? 18.463 -7.542 -13.622 1.00 84.62 91 LYS A O 1
ATOM 778 N N . GLU A 1 92 ? 17.130 -9.321 -13.911 1.00 81.75 92 GLU A N 1
ATOM 779 C CA . GLU A 1 92 ? 15.920 -8.560 -14.221 1.00 81.75 92 GLU A CA 1
ATOM 780 C C . GLU A 1 92 ? 15.294 -7.974 -12.963 1.00 81.75 92 GLU A C 1
ATOM 782 O O . GLU A 1 92 ? 14.918 -6.802 -12.960 1.00 81.75 92 GLU A O 1
ATOM 787 N N . TYR A 1 93 ? 15.294 -8.737 -11.868 1.00 82.44 93 TYR A N 1
ATOM 788 C CA . TYR A 1 93 ? 14.859 -8.260 -10.560 1.00 82.44 93 TYR A CA 1
ATOM 789 C C . TYR A 1 93 ? 1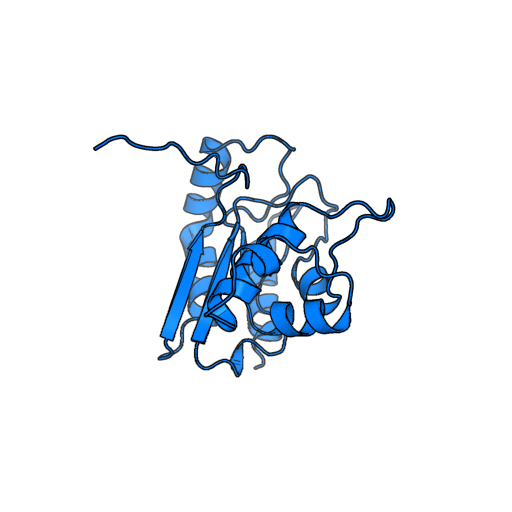5.636 -7.019 -10.095 1.00 82.44 93 TYR A C 1
ATOM 791 O O . TYR A 1 93 ? 15.052 -6.130 -9.483 1.00 82.44 93 TYR A O 1
ATOM 799 N N . LYS A 1 94 ? 16.947 -6.916 -10.368 1.00 82.19 94 LYS A N 1
ATOM 800 C CA . LYS A 1 94 ? 17.774 -5.751 -9.980 1.00 82.19 94 LYS A CA 1
ATOM 801 C C . LYS A 1 94 ? 17.572 -4.496 -10.832 1.00 82.19 94 LYS A C 1
ATOM 803 O O . LYS A 1 94 ? 18.087 -3.443 -10.455 1.00 82.19 94 LYS A O 1
ATOM 808 N N . LYS A 1 95 ? 16.903 -4.579 -11.985 1.00 84.12 95 LYS A N 1
ATOM 809 C CA . LYS A 1 95 ? 16.741 -3.414 -12.864 1.00 84.12 95 LYS A CA 1
ATOM 810 C C . LYS A 1 95 ? 15.710 -2.446 -12.287 1.00 84.12 95 LYS A C 1
ATOM 812 O O . LYS A 1 95 ? 14.619 -2.832 -11.877 1.00 84.12 95 LYS A O 1
ATOM 817 N N . ILE A 1 96 ? 16.041 -1.157 -12.327 1.00 83.12 96 ILE A N 1
ATOM 818 C CA . ILE A 1 96 ? 15.089 -0.087 -12.023 1.00 83.12 96 ILE A CA 1
ATOM 819 C C . ILE A 1 96 ? 14.191 0.124 -13.240 1.00 83.12 96 ILE A C 1
ATOM 821 O O . ILE A 1 96 ? 14.674 0.539 -14.293 1.00 83.12 96 ILE A O 1
ATOM 825 N N . GLU A 1 97 ? 12.891 -0.140 -13.092 1.00 89.00 97 GLU A N 1
ATOM 826 C CA . GLU A 1 97 ? 11.917 0.086 -14.163 1.00 89.00 97 GLU A CA 1
ATOM 827 C C . GLU A 1 97 ? 11.687 1.586 -14.390 1.00 89.00 97 GLU A C 1
ATOM 829 O O . GLU A 1 97 ? 11.107 2.290 -13.555 1.00 89.00 97 GLU A O 1
ATOM 834 N N . LYS A 1 98 ? 12.122 2.076 -15.554 1.00 87.81 98 LYS A N 1
ATOM 835 C CA . LYS A 1 98 ? 11.988 3.482 -15.952 1.00 87.81 98 LYS A CA 1
ATOM 836 C C . LYS A 1 98 ? 10.670 3.764 -16.673 1.00 87.81 98 LYS A C 1
ATOM 838 O O . LYS A 1 98 ? 10.216 4.909 -16.636 1.00 87.81 98 LYS A O 1
ATOM 843 N N . ASN A 1 99 ? 10.015 2.758 -17.250 1.00 90.75 99 ASN A N 1
ATOM 844 C CA . ASN A 1 99 ? 8.741 2.930 -17.939 1.00 90.75 99 ASN A CA 1
ATOM 845 C C . ASN A 1 99 ? 7.586 3.101 -16.935 1.00 90.75 99 ASN A C 1
ATOM 847 O O . ASN A 1 99 ? 7.316 2.212 -16.132 1.00 90.75 99 ASN A O 1
ATOM 851 N N . LYS A 1 100 ? 6.897 4.248 -16.982 1.00 91.56 100 LYS A N 1
ATOM 852 C CA . LYS A 1 100 ? 5.795 4.576 -16.063 1.00 91.56 100 LYS A CA 1
ATOM 853 C C . LYS A 1 100 ? 4.615 3.613 -16.181 1.00 91.56 100 LYS A C 1
ATOM 855 O O . LYS A 1 100 ? 4.117 3.171 -15.153 1.00 91.56 100 LYS A O 1
ATOM 860 N N . GLU A 1 101 ? 4.223 3.252 -17.394 1.00 94.12 101 GLU A N 1
ATOM 861 C CA . GLU A 1 101 ? 3.066 2.386 -17.633 1.00 94.12 101 GLU A CA 1
ATOM 862 C C . GLU A 1 101 ? 3.298 0.972 -17.101 1.00 94.12 101 GLU A C 1
ATOM 864 O O . GLU A 1 101 ? 2.422 0.408 -16.451 1.00 94.12 101 GLU A O 1
ATOM 869 N N . LYS A 1 102 ? 4.518 0.437 -17.244 1.00 93.38 102 LYS A N 1
ATOM 870 C CA . LYS A 1 102 ? 4.893 -0.840 -16.610 1.00 93.38 102 LYS A CA 1
ATOM 871 C C . LYS A 1 102 ? 4.797 -0.777 -15.084 1.00 93.38 102 LYS A C 1
ATOM 873 O O . LYS A 1 102 ? 4.332 -1.720 -14.450 1.00 93.38 102 LYS A O 1
ATOM 878 N N . ARG A 1 103 ? 5.201 0.350 -14.484 1.00 93.31 103 ARG A N 1
ATOM 879 C CA . ARG A 1 103 ? 5.070 0.564 -13.033 1.00 93.31 103 ARG A CA 1
ATOM 880 C C . ARG A 1 103 ? 3.617 0.617 -12.587 1.00 93.31 103 ARG A C 1
ATOM 882 O O . ARG A 1 103 ? 3.277 -0.039 -11.608 1.00 93.31 103 ARG A O 1
ATOM 889 N N . ILE A 1 104 ? 2.788 1.381 -13.300 1.00 95.19 104 ILE A N 1
ATOM 890 C CA . ILE A 1 104 ? 1.349 1.482 -13.037 1.00 95.19 104 ILE A CA 1
ATOM 891 C C . ILE A 1 104 ? 0.705 0.103 -13.141 1.00 95.19 104 ILE A C 1
ATOM 893 O O . ILE A 1 104 ? -0.070 -0.262 -12.263 1.00 95.19 104 ILE A O 1
ATOM 897 N N . ASP A 1 105 ? 1.039 -0.684 -14.166 1.00 95.50 105 ASP A N 1
ATOM 898 C CA . ASP A 1 105 ? 0.424 -1.995 -14.350 1.00 95.50 105 ASP A CA 1
ATOM 899 C C . ASP A 1 105 ? 0.692 -2.929 -13.163 1.00 95.50 105 ASP A C 1
ATOM 901 O O . ASP A 1 105 ? -0.261 -3.453 -12.589 1.00 95.50 105 ASP A O 1
ATOM 905 N N . ILE A 1 106 ? 1.944 -3.060 -12.713 1.00 94.50 106 ILE A N 1
ATOM 906 C CA . ILE A 1 106 ? 2.275 -3.856 -11.519 1.00 94.50 106 ILE A CA 1
ATOM 907 C C . ILE A 1 106 ? 1.604 -3.297 -10.262 1.00 94.50 106 ILE A C 1
ATOM 909 O O . ILE A 1 106 ? 0.973 -4.042 -9.515 1.00 94.50 106 ILE A O 1
ATOM 913 N N . PHE A 1 107 ? 1.701 -1.989 -10.018 1.00 95.12 107 PHE A N 1
ATOM 914 C CA . PHE A 1 107 ? 1.117 -1.375 -8.824 1.00 95.12 107 PHE A CA 1
ATOM 915 C C . PHE A 1 107 ? -0.402 -1.449 -8.775 1.00 95.12 107 PHE A C 1
ATOM 917 O O . PHE A 1 107 ? -0.978 -1.566 -7.696 1.00 95.12 107 PHE A O 1
ATOM 924 N N . SER A 1 108 ? -1.059 -1.450 -9.930 1.00 95.69 108 SER A N 1
ATOM 925 C CA . SER A 1 108 ? -2.506 -1.594 -9.997 1.00 95.69 108 SER A CA 1
ATOM 926 C C . SER A 1 108 ? -2.991 -2.957 -9.492 1.00 95.69 108 SER A C 1
ATOM 928 O O . SER A 1 108 ? -4.162 -3.069 -9.152 1.00 95.69 108 SER A O 1
ATOM 930 N N . LYS A 1 109 ? -2.121 -3.973 -9.412 1.00 95.12 109 LYS A N 1
ATOM 931 C CA . LYS A 1 109 ? -2.462 -5.365 -9.067 1.00 95.12 109 LYS A CA 1
ATOM 932 C C . LYS A 1 109 ? -2.219 -5.725 -7.597 1.00 95.12 109 LYS A C 1
ATOM 934 O O . LYS A 1 109 ? -2.486 -6.858 -7.212 1.00 95.12 109 LYS A O 1
ATOM 939 N N . ILE A 1 110 ? -1.705 -4.804 -6.783 1.00 94.81 110 ILE A N 1
ATOM 940 C CA . ILE A 1 110 ? -1.301 -5.074 -5.394 1.00 94.81 110 ILE A CA 1
ATOM 941 C C . ILE A 1 110 ? -2.078 -4.229 -4.388 1.00 94.81 110 ILE A C 1
ATOM 943 O O . ILE A 1 110 ? -2.670 -3.208 -4.737 1.00 94.81 110 ILE A O 1
ATOM 947 N N . VAL A 1 111 ? -1.992 -4.619 -3.121 1.00 95.31 111 VAL A N 1
ATOM 948 C CA . VAL A 1 111 ? -2.263 -3.752 -1.973 1.00 95.31 111 VAL A CA 1
ATOM 949 C C . VAL A 1 111 ? -0.943 -3.349 -1.339 1.00 95.31 111 VAL A C 1
ATOM 951 O O . VAL A 1 111 ? -0.062 -4.185 -1.140 1.00 95.31 111 VAL A O 1
ATOM 954 N N . PHE A 1 112 ? -0.829 -2.080 -0.960 1.00 93.94 112 PHE A N 1
ATOM 955 C CA . PHE A 1 112 ? 0.175 -1.642 -0.000 1.00 93.94 112 PHE A CA 1
ATOM 956 C C . PHE A 1 112 ? -0.517 -1.052 1.221 1.00 93.94 112 PHE A C 1
ATOM 958 O O . PHE A 1 112 ? -1.346 -0.161 1.071 1.00 93.94 112 PHE A O 1
ATOM 965 N N . MET A 1 113 ? -0.162 -1.510 2.419 1.00 92.56 113 MET A N 1
ATOM 966 C CA . MET A 1 113 ? -0.700 -0.964 3.666 1.00 92.56 113 MET A CA 1
ATOM 967 C C . MET A 1 113 ? 0.391 -0.786 4.714 1.00 92.56 113 MET A C 1
ATOM 969 O O . MET A 1 113 ? 1.301 -1.600 4.809 1.00 92.56 113 MET A O 1
ATOM 973 N N . ASN A 1 114 ? 0.302 0.262 5.526 1.00 91.25 114 ASN A N 1
ATOM 974 C CA . ASN A 1 114 ? 1.164 0.445 6.687 1.00 91.25 114 ASN A CA 1
ATOM 975 C C . ASN A 1 114 ? 0.449 0.026 7.967 1.00 91.25 114 ASN A C 1
ATOM 977 O O . ASN A 1 114 ? -0.738 0.311 8.129 1.00 91.25 114 ASN A O 1
ATOM 981 N N . VAL A 1 115 ? 1.200 -0.561 8.899 1.00 90.38 115 VAL A N 1
ATOM 982 C CA . VAL A 1 115 ? 0.722 -0.830 10.265 1.00 90.38 115 VAL A CA 1
ATOM 983 C C . VAL A 1 115 ? 0.423 0.484 10.988 1.00 90.38 115 VAL A C 1
ATOM 985 O O . VAL A 1 115 ? -0.650 0.666 11.552 1.00 90.38 115 VAL A O 1
ATOM 988 N N . LYS A 1 116 ? 1.352 1.443 10.929 1.00 89.38 116 LYS A N 1
ATOM 989 C CA . LYS A 1 116 ? 1.179 2.767 11.523 1.00 89.38 116 LYS A CA 1
ATOM 990 C C . LYS A 1 116 ? 0.761 3.782 10.456 1.00 89.38 116 LYS A C 1
ATOM 992 O O . LYS A 1 116 ? 1.512 4.059 9.519 1.00 89.38 116 LYS A O 1
ATOM 997 N N . LYS A 1 117 ? -0.422 4.380 10.636 1.00 89.56 117 LYS A N 1
ATOM 998 C CA . LYS A 1 117 ? -0.995 5.384 9.715 1.00 89.56 117 LYS A CA 1
ATOM 999 C C . LYS A 1 117 ? -0.463 6.798 9.924 1.00 89.56 117 LYS A C 1
ATOM 1001 O O . LYS A 1 117 ? -0.636 7.657 9.070 1.00 89.56 117 LYS A O 1
ATOM 1006 N N . GLU A 1 118 ? 0.209 7.078 11.030 1.00 85.50 118 GLU A N 1
ATOM 1007 C CA . GLU A 1 118 ? 0.847 8.379 11.233 1.00 85.50 118 GLU A CA 1
ATOM 1008 C C . GLU A 1 118 ? 2.255 8.406 10.632 1.00 85.50 118 GLU A C 1
ATOM 1010 O O . GLU A 1 118 ? 3.027 7.458 10.784 1.00 85.50 118 GLU A O 1
ATOM 1015 N N . SER A 1 119 ? 2.631 9.528 10.012 1.00 73.88 119 SER A N 1
ATOM 1016 C CA . SER A 1 119 ? 3.984 9.716 9.480 1.00 73.88 119 SER A CA 1
ATOM 1017 C C . SER A 1 119 ? 5.053 9.572 10.575 1.00 73.88 119 SER A C 1
ATOM 1019 O O . SER A 1 119 ? 4.916 10.144 11.662 1.00 73.88 119 SER A O 1
ATOM 1021 N N . GLY A 1 120 ? 6.137 8.867 10.270 1.00 66.44 120 GLY A N 1
ATOM 1022 C CA . GLY A 1 120 ? 7.325 8.719 11.107 1.00 66.44 120 GLY A CA 1
ATOM 1023 C C . GLY A 1 120 ? 8.503 9.606 10.710 1.00 66.44 120 GLY A C 1
ATOM 1024 O O . GLY A 1 120 ? 8.410 10.488 9.851 1.00 66.44 120 GLY A O 1
ATOM 1025 N N . GLY A 1 121 ? 9.641 9.349 11.358 1.00 59.97 121 GLY A N 1
ATOM 1026 C CA . GLY A 1 121 ? 10.960 9.844 10.956 1.00 59.97 121 GLY A CA 1
ATOM 1027 C C . GLY A 1 121 ? 11.656 8.893 9.974 1.00 59.97 121 GLY A C 1
ATOM 1028 O O . GLY A 1 121 ? 11.061 7.934 9.503 1.00 59.97 121 GLY A O 1
ATOM 1029 N N . SER A 1 122 ? 12.929 9.155 9.661 1.00 57.09 122 SER A N 1
ATOM 1030 C CA . SER A 1 122 ? 13.773 8.237 8.871 1.00 57.09 122 SER A CA 1
ATOM 1031 C C . SER A 1 122 ? 14.218 6.998 9.656 1.00 57.09 122 SER A C 1
ATOM 1033 O O . SER A 1 122 ? 14.627 6.010 9.054 1.00 57.09 122 SER A O 1
ATOM 1035 N N . ILE A 1 123 ? 14.150 7.061 10.989 1.00 59.31 123 ILE A N 1
ATOM 1036 C CA . ILE A 1 123 ? 14.386 5.946 11.906 1.00 59.31 123 ILE A CA 1
ATOM 1037 C C . ILE A 1 123 ? 13.028 5.559 12.479 1.00 59.31 123 ILE A C 1
ATOM 1039 O O . ILE A 1 123 ? 12.326 6.403 13.041 1.00 59.31 123 ILE A O 1
ATOM 1043 N N . SER A 1 124 ? 12.662 4.294 12.300 1.00 61.69 124 SER A N 1
ATOM 1044 C CA . SER A 1 124 ? 11.423 3.753 12.842 1.00 61.69 124 SER A CA 1
ATOM 1045 C C . SER A 1 124 ? 11.586 3.435 14.322 1.00 61.69 124 SER A C 1
ATOM 1047 O O . SER A 1 124 ? 12.499 2.692 14.681 1.00 61.69 124 SER A O 1
ATOM 1049 N N . ASP A 1 125 ? 10.671 3.926 15.148 1.00 76.69 125 ASP A N 1
ATOM 1050 C CA . ASP A 1 125 ? 10.543 3.509 16.544 1.00 76.69 125 ASP A CA 1
ATOM 1051 C C . ASP A 1 125 ? 9.647 2.266 16.606 1.00 76.69 125 ASP A C 1
ATOM 1053 O O . ASP A 1 125 ? 8.423 2.347 16.463 1.00 76.69 125 ASP A O 1
ATOM 1057 N N . THR A 1 126 ? 10.277 1.103 16.779 1.00 77.88 126 THR A N 1
ATOM 1058 C CA . THR A 1 126 ? 9.598 -0.197 16.819 1.00 77.88 126 THR A CA 1
ATOM 1059 C C . THR A 1 126 ? 8.538 -0.256 17.917 1.00 77.88 126 THR A C 1
ATOM 1061 O O . THR A 1 126 ? 7.430 -0.718 17.654 1.00 77.88 126 THR A O 1
ATOM 1064 N N . ASN A 1 127 ? 8.822 0.272 19.112 1.00 80.62 127 ASN A N 1
ATOM 1065 C CA . ASN A 1 127 ? 7.873 0.257 20.228 1.00 80.62 127 ASN A CA 1
ATOM 1066 C C . ASN A 1 127 ? 6.648 1.111 19.907 1.00 80.62 127 ASN A C 1
ATOM 1068 O O . ASN A 1 127 ? 5.514 0.708 20.166 1.00 80.62 127 ASN A O 1
ATOM 1072 N N . LYS A 1 128 ? 6.858 2.271 19.276 1.00 82.25 128 LYS A N 1
ATOM 1073 C CA . LYS A 1 128 ? 5.756 3.127 18.830 1.00 82.25 128 LYS A CA 1
ATOM 1074 C C . LYS A 1 128 ? 4.926 2.474 17.726 1.00 82.25 128 LYS A C 1
ATOM 1076 O O . LYS A 1 128 ? 3.705 2.625 17.738 1.00 82.25 128 LYS A O 1
ATOM 1081 N N . ILE A 1 129 ? 5.551 1.763 16.788 1.00 82.88 129 ILE A N 1
ATOM 1082 C CA . ILE A 1 129 ? 4.836 1.031 15.732 1.00 82.88 129 ILE A CA 1
ATOM 1083 C C . ILE A 1 129 ? 3.984 -0.079 16.338 1.00 82.88 129 ILE A C 1
ATOM 1085 O O . ILE A 1 129 ? 2.799 -0.131 16.030 1.00 82.88 129 ILE A O 1
ATOM 1089 N N . ILE A 1 130 ? 4.554 -0.905 17.222 1.00 83.06 130 ILE A N 1
ATOM 1090 C CA . ILE A 1 130 ? 3.826 -1.987 17.900 1.00 83.06 130 ILE A CA 1
ATOM 1091 C C . ILE A 1 130 ? 2.652 -1.404 18.681 1.00 83.06 130 ILE A C 1
ATOM 1093 O O . ILE A 1 130 ? 1.516 -1.787 18.440 1.00 83.06 130 ILE A O 1
ATOM 1097 N N . LYS A 1 131 ? 2.898 -0.400 19.531 1.00 85.38 131 LYS A N 1
ATOM 1098 C CA . LYS A 1 131 ? 1.845 0.253 20.318 1.00 85.38 131 LYS A CA 1
ATOM 1099 C C . LYS A 1 131 ? 0.734 0.834 19.442 1.00 85.38 131 LYS A C 1
ATOM 1101 O O . LYS A 1 131 ? -0.439 0.678 19.761 1.00 85.38 131 LYS A O 1
ATOM 1106 N N . THR A 1 132 ? 1.089 1.514 18.350 1.00 86.06 132 THR A N 1
ATOM 1107 C CA . THR A 1 132 ? 0.082 2.090 17.444 1.00 86.06 132 THR A CA 1
ATOM 1108 C C . THR A 1 132 ? -0.694 0.991 16.727 1.00 86.06 132 THR A C 1
ATOM 1110 O O . THR A 1 132 ? -1.910 1.084 16.648 1.00 86.06 132 THR A O 1
ATOM 1113 N N . GLY A 1 133 ? -0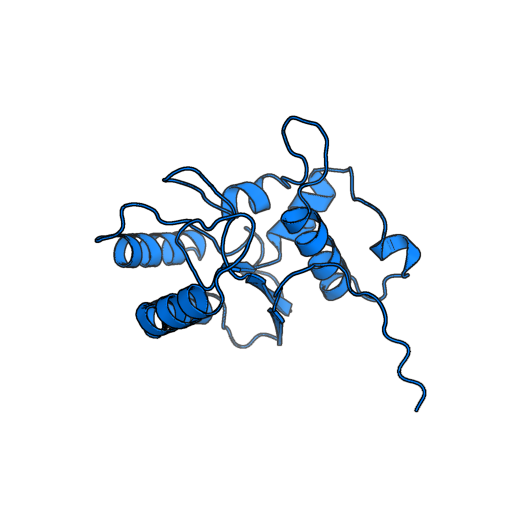.009 -0.057 16.263 1.00 87.00 133 GLY A N 1
ATOM 1114 C CA . GLY A 1 133 ? -0.629 -1.216 15.631 1.00 87.00 133 GLY A CA 1
ATOM 1115 C C . GLY A 1 133 ? -1.604 -1.931 16.563 1.00 87.00 133 GLY A C 1
ATOM 1116 O O . GLY A 1 133 ? -2.726 -2.190 16.155 1.00 87.00 133 GLY A O 1
ATOM 1117 N N . SER A 1 134 ? -1.230 -2.160 17.825 1.00 88.06 134 SER A N 1
ATOM 1118 C CA . SER A 1 134 ? -2.122 -2.743 18.838 1.00 88.06 134 SER A CA 1
ATOM 1119 C C . SER A 1 134 ? -3.335 -1.856 19.121 1.00 88.06 134 SER A C 1
ATOM 1121 O O . SER A 1 134 ? -4.454 -2.344 19.197 1.00 88.06 134 SER A O 1
ATOM 1123 N N . ASN A 1 135 ? -3.147 -0.537 19.221 1.00 91.38 135 ASN A N 1
ATOM 1124 C CA . ASN A 1 135 ? -4.270 0.391 19.397 1.00 91.38 135 ASN A CA 1
ATOM 1125 C C . ASN A 1 135 ? -5.220 0.410 18.186 1.00 91.38 135 ASN A C 1
ATOM 1127 O O . ASN A 1 135 ? -6.399 0.726 18.333 1.00 91.38 135 ASN A O 1
ATOM 1131 N N . ASP A 1 136 ? -4.695 0.103 17.001 1.00 93.94 136 ASP A N 1
ATOM 1132 C CA . ASP A 1 136 ? -5.404 0.124 15.725 1.00 93.94 136 ASP A CA 1
ATOM 1133 C C . ASP A 1 136 ? -5.834 -1.254 15.226 1.00 93.94 136 ASP A C 1
ATOM 1135 O O . ASP A 1 136 ? -6.356 -1.358 14.117 1.00 93.94 136 ASP A O 1
ATOM 1139 N N . GLU A 1 137 ? -5.643 -2.300 16.026 1.00 93.12 137 GLU A N 1
ATOM 1140 C CA . GLU A 1 137 ? -5.792 -3.697 15.619 1.00 93.12 137 GLU A CA 1
ATOM 1141 C C . GLU A 1 137 ? -7.117 -3.952 14.896 1.00 93.12 137 GLU A C 1
ATOM 1143 O O . GLU A 1 137 ? -7.117 -4.407 13.757 1.00 93.12 137 GLU A O 1
ATOM 1148 N N . LYS A 1 138 ? -8.237 -3.517 15.484 1.00 95.06 138 LYS A N 1
ATOM 1149 C CA . LYS A 1 138 ? -9.576 -3.671 14.889 1.00 95.06 138 LYS A CA 1
ATOM 1150 C C . LYS A 1 138 ? -9.739 -2.955 13.547 1.00 95.06 138 LYS A C 1
ATOM 1152 O O . LYS A 1 138 ? -10.517 -3.389 12.706 1.00 95.06 138 LYS A O 1
ATOM 1157 N N . TYR A 1 139 ? -9.067 -1.824 13.342 1.00 96.38 139 TYR A N 1
ATOM 1158 C CA . TYR A 1 139 ? -9.119 -1.110 12.064 1.00 96.38 139 TYR A CA 1
ATOM 1159 C C . TYR A 1 139 ? -8.188 -1.736 11.023 1.00 96.38 139 TYR A C 1
ATOM 1161 O O . TYR A 1 139 ? -8.536 -1.768 9.845 1.00 96.38 139 TYR A O 1
ATOM 1169 N N . LEU A 1 140 ? -7.030 -2.248 11.447 1.00 93.75 140 LEU A N 1
ATOM 1170 C CA . LEU A 1 140 ? -6.116 -3.007 10.594 1.00 93.75 140 LEU A CA 1
ATOM 1171 C C . LEU A 1 140 ? -6.749 -4.321 10.131 1.00 93.75 140 LEU A C 1
ATOM 1173 O O . LEU A 1 140 ? -6.647 -4.648 8.952 1.00 93.75 140 LEU A O 1
ATOM 1177 N N . GLU A 1 141 ? -7.436 -5.021 11.031 1.00 92.94 141 GLU A N 1
ATOM 1178 C CA . GLU A 1 141 ? -8.218 -6.224 10.743 1.00 92.94 141 GLU A CA 1
ATOM 1179 C C . GLU A 1 141 ? -9.307 -5.918 9.715 1.00 92.94 141 GLU A C 1
ATOM 1181 O O . GLU A 1 141 ? -9.275 -6.472 8.620 1.00 92.94 141 GLU A O 1
ATOM 1186 N N . LYS A 1 142 ? -10.161 -4.919 9.980 1.00 95.31 142 LYS A N 1
ATOM 1187 C CA . LYS A 1 142 ? -11.163 -4.450 9.011 1.00 95.31 142 LYS A CA 1
ATOM 1188 C C . LYS A 1 142 ? -10.556 -4.082 7.662 1.00 95.31 142 LYS A C 1
ATOM 1190 O O . LYS A 1 142 ? -11.168 -4.334 6.634 1.00 95.31 142 LYS A O 1
ATOM 1195 N N . GLN A 1 143 ? -9.377 -3.454 7.640 1.00 95.31 143 GLN A N 1
ATOM 1196 C CA . GLN A 1 143 ? -8.703 -3.113 6.389 1.00 95.31 143 GLN A CA 1
ATOM 1197 C C . GLN A 1 143 ? -8.258 -4.372 5.640 1.00 95.31 143 GLN A C 1
ATOM 1199 O O . GLN A 1 143 ? -8.447 -4.441 4.430 1.00 95.31 143 GLN A O 1
ATOM 1204 N N . LEU A 1 144 ? -7.672 -5.348 6.339 1.00 92.00 144 LEU A N 1
ATOM 1205 C CA . LEU A 1 144 ? -7.264 -6.623 5.753 1.00 92.00 144 LEU A CA 1
ATOM 1206 C C . LEU A 1 144 ? -8.467 -7.386 5.201 1.00 92.00 144 LEU A C 1
ATOM 1208 O O . LEU A 1 144 ? -8.404 -7.834 4.062 1.00 92.00 144 LEU A O 1
ATOM 1212 N N . GLU A 1 145 ? -9.570 -7.454 5.945 1.00 91.88 145 GLU A N 1
ATOM 1213 C CA . GLU A 1 145 ? -10.825 -8.083 5.513 1.00 91.88 145 GLU A CA 1
ATOM 1214 C C . GLU A 1 145 ? -11.347 -7.526 4.182 1.00 91.88 145 GLU A C 1
ATOM 1216 O O . GLU A 1 145 ? -11.907 -8.276 3.390 1.00 91.88 145 GLU A O 1
ATOM 1221 N N . LEU A 1 146 ? -11.107 -6.244 3.866 1.00 92.81 146 LEU A N 1
ATOM 1222 C CA . LEU A 1 146 ? -11.480 -5.680 2.558 1.00 92.81 146 LEU A CA 1
ATOM 1223 C C . LEU A 1 146 ? -10.763 -6.347 1.375 1.00 92.81 146 LEU A C 1
ATOM 1225 O O . LEU A 1 146 ? -11.204 -6.196 0.235 1.00 92.81 146 LEU A O 1
ATOM 1229 N N . TYR A 1 147 ? -9.638 -7.011 1.628 1.00 90.69 147 TYR A N 1
ATOM 1230 C CA . TYR A 1 147 ? -8.778 -7.619 0.616 1.00 90.69 147 TYR A CA 1
ATOM 1231 C C . TYR A 1 147 ? -8.837 -9.148 0.614 1.00 90.69 147 TYR A C 1
ATOM 1233 O O . TYR A 1 147 ? -8.316 -9.775 -0.314 1.00 90.69 147 TYR A O 1
ATOM 1241 N N . LEU A 1 148 ? -9.415 -9.730 1.664 1.00 81.31 148 LEU A N 1
ATOM 1242 C CA . LEU A 1 148 ? -9.538 -11.164 1.857 1.00 81.31 148 LEU A CA 1
ATOM 1243 C C . LEU A 1 148 ? -10.851 -11.637 1.235 1.00 81.31 148 LEU A C 1
ATOM 1245 O O . LEU A 1 148 ? -11.915 -11.514 1.824 1.00 81.31 148 LEU A O 1
ATOM 1249 N N . ASP A 1 149 ? -10.738 -12.222 0.049 1.00 69.94 149 ASP A N 1
ATOM 1250 C CA . ASP A 1 149 ? -11.766 -13.089 -0.52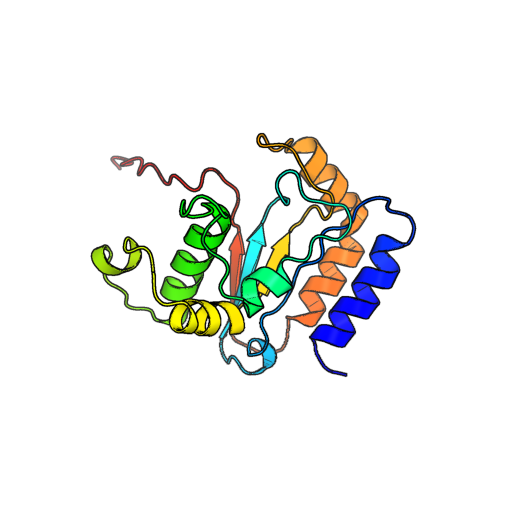8 1.00 69.94 149 ASP A CA 1
ATOM 1251 C C . ASP A 1 149 ? -11.183 -14.511 -0.646 1.00 69.94 149 ASP A C 1
ATOM 1253 O O . ASP A 1 149 ? -9.989 -14.694 -0.405 1.00 69.94 149 ASP A O 1
ATOM 1257 N N . ASN A 1 150 ? -11.983 -15.506 -1.055 1.00 59.31 150 ASN A N 1
ATOM 1258 C CA . ASN A 1 150 ? -11.605 -16.926 -1.258 1.00 59.31 150 ASN A CA 1
ATOM 1259 C C . ASN A 1 150 ? -10.553 -17.168 -2.382 1.00 59.31 150 ASN A C 1
ATOM 1261 O O . ASN A 1 150 ? -10.667 -18.103 -3.170 1.00 59.31 150 ASN A O 1
ATOM 1265 N N . ASN A 1 151 ? -9.554 -16.297 -2.501 1.00 68.12 151 ASN A N 1
ATOM 1266 C CA . ASN A 1 151 ? -8.495 -16.278 -3.500 1.00 68.12 151 ASN A CA 1
ATOM 1267 C C . ASN A 1 151 ? -7.149 -16.685 -2.884 1.00 68.12 151 ASN A C 1
ATOM 1269 O O . ASN A 1 151 ? -6.939 -16.564 -1.677 1.00 68.12 151 ASN A O 1
ATOM 1273 N N . ASP A 1 152 ? -6.196 -17.070 -3.737 1.00 72.62 152 ASP A N 1
ATOM 1274 C CA . ASP A 1 152 ? -4.822 -17.341 -3.310 1.00 72.62 152 ASP A CA 1
ATOM 1275 C C . ASP A 1 152 ? -4.180 -16.064 -2.753 1.00 72.62 152 ASP A C 1
ATOM 1277 O O . ASP A 1 152 ? -3.966 -15.085 -3.480 1.00 72.62 152 ASP A O 1
ATOM 1281 N N . LEU A 1 153 ? -3.849 -16.076 -1.464 1.00 77.50 153 LEU A N 1
ATOM 1282 C CA . LEU A 1 153 ? -3.305 -14.926 -0.755 1.00 77.50 153 LEU A CA 1
ATOM 1283 C C . LEU A 1 153 ? -1.788 -15.037 -0.575 1.00 77.50 153 LEU A C 1
ATOM 1285 O O . LEU A 1 153 ? -1.271 -16.013 -0.035 1.00 77.50 153 LEU A O 1
ATOM 1289 N N . LYS A 1 154 ? -1.071 -13.982 -0.963 1.00 76.88 154 LYS A N 1
ATOM 1290 C CA . LYS A 1 154 ? 0.346 -13.777 -0.651 1.00 76.88 154 LYS A CA 1
ATOM 1291 C C . LYS A 1 154 ? 0.491 -12.500 0.172 1.00 76.88 154 LYS A C 1
ATOM 1293 O O . LYS A 1 154 ? 0.184 -11.410 -0.311 1.00 76.88 154 LYS A O 1
ATOM 1298 N N . ILE A 1 155 ? 0.999 -12.627 1.396 1.00 77.31 155 ILE A N 1
ATOM 1299 C CA . ILE A 1 155 ? 1.338 -11.485 2.255 1.00 77.31 155 ILE A CA 1
ATOM 1300 C C . ILE A 1 155 ? 2.858 -11.373 2.341 1.00 77.31 155 ILE A C 1
ATOM 1302 O O . ILE A 1 155 ? 3.538 -12.336 2.692 1.00 77.31 155 ILE A O 1
ATOM 1306 N N . LEU A 1 156 ? 3.391 -10.187 2.047 1.00 75.69 156 LEU A N 1
ATOM 1307 C CA . LEU A 1 156 ? 4.805 -9.868 2.217 1.00 75.69 156 LEU A CA 1
ATOM 1308 C C . LEU A 1 156 ? 4.981 -8.711 3.201 1.00 75.69 156 LEU A C 1
ATOM 1310 O O . LEU A 1 156 ? 4.542 -7.589 2.951 1.00 75.69 156 LEU A O 1
ATOM 1314 N N . PHE A 1 157 ? 5.705 -8.961 4.288 1.00 74.00 157 PHE A N 1
ATOM 1315 C CA . PHE A 1 157 ? 6.085 -7.932 5.252 1.00 74.00 157 PHE A CA 1
ATOM 1316 C C . PHE A 1 157 ? 7.357 -7.201 4.800 1.00 74.00 157 PHE A C 1
ATOM 1318 O O . PHE A 1 157 ? 8.445 -7.769 4.738 1.00 74.00 157 PHE A O 1
ATOM 1325 N N . LEU A 1 158 ? 7.232 -5.906 4.509 1.00 68.88 158 LEU A N 1
ATOM 1326 C CA . LEU A 1 158 ? 8.318 -5.000 4.135 1.00 68.88 158 LEU A CA 1
ATOM 1327 C C . LEU A 1 158 ? 8.859 -4.263 5.375 1.00 68.88 158 LEU A C 1
ATOM 1329 O O . LEU A 1 158 ? 8.758 -3.039 5.510 1.00 68.88 158 LEU A O 1
ATOM 1333 N N . LEU A 1 159 ? 9.447 -5.017 6.304 1.00 60.31 159 LEU A N 1
ATOM 1334 C CA . LEU A 1 159 ? 10.084 -4.491 7.515 1.00 60.31 159 LEU A CA 1
ATOM 1335 C C . LEU A 1 159 ? 11.559 -4.159 7.184 1.00 60.31 159 LEU A C 1
ATOM 1337 O O . LEU A 1 159 ? 12.345 -5.062 6.934 1.00 60.31 159 LEU A O 1
ATOM 1341 N N . GLY A 1 160 ? 11.908 -2.862 7.080 1.00 57.44 160 GLY A N 1
ATOM 1342 C CA . GLY A 1 160 ? 13.212 -2.338 6.582 1.00 57.44 160 GLY A CA 1
ATOM 1343 C C . GLY A 1 160 ? 14.484 -3.020 7.134 1.00 57.44 160 GLY A C 1
ATOM 1344 O O . GLY A 1 160 ? 14.435 -3.662 8.167 1.00 57.44 160 GLY A O 1
ATOM 1345 N N . ASN A 1 161 ? 15.677 -2.945 6.531 1.00 44.44 161 ASN A N 1
ATOM 1346 C CA . ASN A 1 161 ? 16.343 -1.868 5.780 1.00 44.44 161 ASN A CA 1
ATOM 1347 C C . ASN A 1 161 ? 16.347 -2.004 4.248 1.00 44.44 161 ASN A C 1
ATOM 1349 O O . ASN A 1 161 ? 17.094 -1.289 3.594 1.00 44.44 161 ASN A O 1
ATOM 1353 N N . GLY A 1 162 ? 15.597 -2.922 3.631 1.00 42.22 162 GLY A N 1
ATOM 1354 C CA . GLY A 1 162 ? 15.642 -3.101 2.164 1.00 42.22 162 GLY A CA 1
ATOM 1355 C C . GLY A 1 162 ? 17.023 -3.487 1.594 1.00 42.22 162 GLY A C 1
ATOM 1356 O O . GLY A 1 162 ? 17.152 -3.694 0.391 1.00 42.22 162 GLY A O 1
ATOM 1357 N N . ILE A 1 163 ? 18.038 -3.609 2.451 1.00 37.06 163 ILE A N 1
ATOM 1358 C CA . ILE A 1 163 ? 19.323 -4.233 2.201 1.00 37.06 163 ILE A CA 1
ATOM 1359 C C . ILE A 1 163 ? 19.177 -5.630 2.791 1.00 37.06 163 ILE A C 1
ATOM 1361 O O . ILE A 1 163 ? 19.322 -5.827 3.994 1.00 37.06 163 ILE A O 1
ATOM 1365 N N . TYR A 1 164 ? 18.834 -6.598 1.949 1.00 36.12 164 TYR A N 1
ATOM 1366 C CA . TYR A 1 164 ? 19.227 -7.965 2.245 1.00 36.12 164 TYR A CA 1
ATOM 1367 C C . TYR A 1 164 ? 20.734 -8.013 2.000 1.00 36.12 164 TYR A C 1
ATOM 1369 O O . TYR A 1 164 ? 21.169 -8.057 0.850 1.00 36.12 164 TYR A O 1
ATOM 1377 N N . THR A 1 165 ? 21.537 -7.900 3.055 1.00 33.84 165 THR A N 1
ATOM 1378 C CA . THR A 1 165 ? 22.936 -8.327 3.012 1.00 33.84 165 THR A CA 1
ATOM 1379 C C . THR A 1 165 ? 22.869 -9.841 3.154 1.00 33.84 165 THR A C 1
ATOM 1381 O O . THR A 1 165 ? 22.466 -10.301 4.224 1.00 33.84 165 THR A O 1
ATOM 1384 N N . PRO A 1 166 ? 23.163 -10.635 2.108 1.00 33.50 166 PRO A N 1
ATOM 1385 C CA . PRO A 1 166 ? 23.176 -12.080 2.252 1.00 33.50 166 PRO A CA 1
ATOM 1386 C C . PRO A 1 166 ? 24.199 -12.417 3.333 1.00 33.50 166 PRO A C 1
ATOM 1388 O O . PRO A 1 166 ? 25.395 -12.200 3.144 1.00 33.50 166 PRO A O 1
ATOM 1391 N N . ARG A 1 167 ? 23.744 -12.902 4.488 1.00 28.53 167 ARG A N 1
ATOM 1392 C CA . ARG A 1 167 ? 24.627 -13.666 5.360 1.00 28.53 167 ARG A CA 1
ATOM 1393 C C . ARG A 1 167 ? 24.673 -15.053 4.752 1.00 28.53 167 ARG A C 1
ATOM 1395 O O . ARG A 1 167 ? 23.667 -15.755 4.748 1.00 28.53 167 ARG A O 1
ATOM 1402 N N . ILE A 1 168 ? 25.820 -15.397 4.177 1.00 31.53 168 ILE A N 1
ATOM 1403 C CA . ILE A 1 168 ? 26.159 -16.791 3.918 1.00 31.53 168 ILE A CA 1
ATOM 1404 C C . ILE A 1 168 ? 26.201 -17.437 5.301 1.00 31.53 168 ILE A C 1
ATOM 1406 O O . ILE A 1 168 ? 27.101 -17.163 6.092 1.00 31.53 168 ILE A O 1
ATOM 1410 N N . ILE A 1 169 ? 25.163 -18.198 5.631 1.00 31.89 169 ILE A N 1
ATOM 1411 C CA . ILE A 1 169 ? 25.225 -19.137 6.740 1.00 31.89 169 ILE A CA 1
ATOM 1412 C C . ILE A 1 169 ? 25.955 -20.335 6.150 1.00 31.89 169 ILE A C 1
ATOM 1414 O O . ILE A 1 169 ? 25.403 -21.042 5.308 1.00 31.89 169 ILE A O 1
ATOM 1418 N N . HIS A 1 170 ? 27.225 -20.489 6.511 1.00 34.16 170 HIS A N 1
ATOM 1419 C CA . HIS A 1 170 ? 27.883 -21.777 6.366 1.00 34.16 170 HIS A CA 1
ATOM 1420 C C . HIS A 1 170 ? 27.153 -22.726 7.318 1.00 34.16 170 HIS A C 1
ATOM 1422 O O . HIS A 1 170 ? 27.198 -22.523 8.532 1.00 34.16 170 HIS A O 1
ATOM 1428 N N . LEU A 1 171 ? 26.376 -23.642 6.736 1.00 39.41 171 LEU A N 1
ATOM 1429 C CA . LEU A 1 171 ? 25.879 -24.829 7.426 1.00 39.41 171 LEU A CA 1
ATOM 1430 C C . LEU A 1 171 ? 27.056 -25.755 7.737 1.00 39.41 171 LEU A C 1
ATOM 1432 O O . LEU A 1 171 ? 27.971 -25.821 6.881 1.00 39.41 171 LEU A O 1
#